Protein AF-A0A660W6C6-F1 (afdb_monomer_lite)

Sequence (72 aa):
MTDWLPGDPLAWFVLDAVKRIDLQPFYKRYRQDGIGNSAFNPSMMVGLLMYAYCTGERSSRRIEKYRILRRK

Radius of gyration: 14.62 Å; chains: 1; bounding box: 38×31×29 Å

Secondary structure (DSSP, 8-state):
---S----HHHHHHHHHHHTS--HHHHHHS-TT--SS-PPPHHHHHHHHHHHHHTT---HHHHHHHHHHT--

Structure (mmCIF, N/CA/C/O backbone):
data_AF-A0A660W6C6-F1
#
_entry.id   AF-A0A660W6C6-F1
#
loop_
_atom_site.group_PDB
_atom_site.id
_atom_site.type_symbol
_atom_site.label_atom_id
_atom_site.label_alt_id
_atom_site.label_comp_id
_atom_site.label_asym_id
_atom_site.label_entity_id
_atom_site.label_seq_id
_atom_site.pdbx_PDB_ins_code
_atom_site.Cartn_x
_atom_site.Cartn_y
_atom_site.Cartn_z
_atom_site.occupancy
_atom_site.B_iso_or_equiv
_atom_site.auth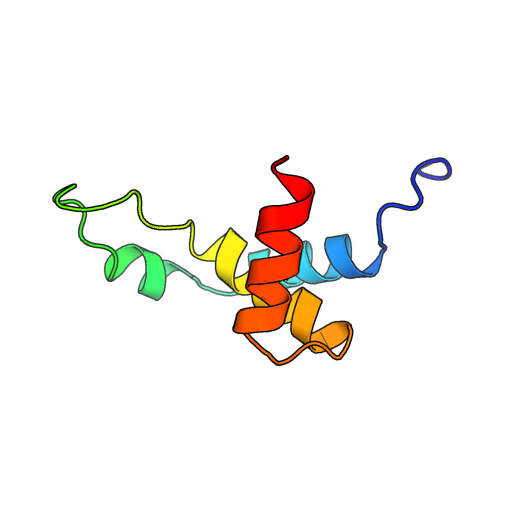_seq_id
_atom_site.auth_comp_id
_atom_site.auth_asym_id
_atom_site.auth_atom_id
_atom_site.pdbx_PDB_model_num
ATOM 1 N N . MET A 1 1 ? -12.624 -22.304 -1.827 1.00 49.78 1 MET A N 1
ATOM 2 C CA . MET A 1 1 ? -12.536 -22.878 -0.470 1.00 49.78 1 MET A CA 1
ATOM 3 C C . MET A 1 1 ? -11.283 -22.293 0.170 1.00 49.78 1 MET A C 1
ATOM 5 O O . MET A 1 1 ? -10.197 -22.822 -0.015 1.00 49.78 1 MET A O 1
ATOM 9 N N . THR A 1 2 ? -11.426 -21.126 0.800 1.00 52.28 2 THR A N 1
ATOM 10 C CA . THR A 1 2 ? -10.323 -20.334 1.383 1.00 52.28 2 THR A CA 1
ATOM 11 C C . THR A 1 2 ? -10.761 -19.857 2.768 1.00 52.28 2 THR A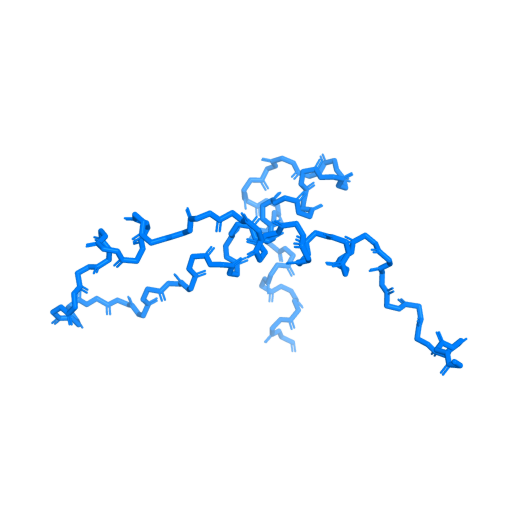 C 1
ATOM 13 O O . THR A 1 2 ? -10.736 -18.676 3.074 1.00 52.28 2 THR A O 1
ATOM 16 N N . ASP A 1 3 ? -11.276 -20.794 3.562 1.00 54.59 3 ASP A N 1
ATOM 17 C CA . ASP A 1 3 ? -12.067 -20.515 4.771 1.00 54.59 3 ASP A CA 1
ATOM 18 C C . ASP A 1 3 ? -11.248 -20.641 6.072 1.00 54.59 3 ASP A C 1
ATOM 20 O O . ASP A 1 3 ? -11.781 -20.567 7.170 1.00 54.59 3 ASP A O 1
ATOM 24 N N . TRP A 1 4 ? -9.935 -20.877 5.963 1.00 59.25 4 TRP A N 1
ATOM 25 C CA . TRP A 1 4 ? -9.083 -21.273 7.095 1.00 59.25 4 TRP A CA 1
ATOM 26 C C . TRP A 1 4 ? -7.959 -20.288 7.426 1.00 59.25 4 TRP A C 1
ATOM 28 O O . TRP A 1 4 ? -7.234 -20.486 8.399 1.00 59.25 4 TRP A O 1
ATOM 38 N N . LEU A 1 5 ? -7.811 -19.212 6.654 1.00 53.62 5 LEU A N 1
ATOM 39 C CA . LEU A 1 5 ? -6.875 -18.147 6.974 1.00 53.62 5 LEU A CA 1
ATOM 40 C C . LEU A 1 5 ? -7.703 -16.886 7.212 1.00 53.62 5 LEU A C 1
ATOM 42 O O . LEU A 1 5 ? -8.240 -16.352 6.240 1.00 53.62 5 LEU A O 1
ATOM 46 N N . PRO A 1 6 ? -7.777 -16.339 8.439 1.00 56.81 6 PRO A N 1
ATOM 47 C CA . PRO A 1 6 ? -8.167 -14.949 8.625 1.00 56.81 6 PRO A CA 1
ATOM 48 C C . PRO A 1 6 ? -7.003 -14.071 8.128 1.00 56.81 6 PRO A C 1
ATOM 50 O O . PRO A 1 6 ? -6.423 -13.277 8.862 1.00 56.81 6 PRO A O 1
ATOM 53 N N . GLY A 1 7 ? -6.571 -14.293 6.883 1.00 61.09 7 GLY A N 1
ATOM 54 C CA . GLY A 1 7 ? -5.674 -13.410 6.177 1.00 61.09 7 GLY A CA 1
ATOM 55 C C . GLY A 1 7 ? -6.486 -12.162 5.938 1.00 61.09 7 GLY A C 1
ATOM 56 O O . GLY A 1 7 ? -7.495 -12.234 5.244 1.00 61.09 7 GLY A O 1
ATOM 57 N N . ASP A 1 8 ? -6.083 -11.076 6.588 1.00 70.44 8 ASP A N 1
ATOM 58 C CA . ASP A 1 8 ? -6.811 -9.819 6.584 1.00 70.44 8 ASP A CA 1
ATOM 59 C C . ASP A 1 8 ? -7.319 -9.500 5.162 1.00 70.44 8 ASP A C 1
ATOM 61 O O . ASP A 1 8 ? -6.499 -9.245 4.268 1.00 70.44 8 ASP A O 1
ATOM 65 N N . PRO A 1 9 ? -8.645 -9.558 4.916 1.00 82.94 9 PRO A N 1
ATOM 66 C CA . PRO A 1 9 ? -9.213 -9.295 3.597 1.00 82.94 9 PRO A CA 1
ATOM 67 C C . PRO A 1 9 ? -8.783 -7.929 3.056 1.00 82.94 9 PRO A C 1
ATOM 69 O O . PRO A 1 9 ? -8.628 -7.755 1.845 1.00 82.94 9 PRO A O 1
ATOM 72 N N . LEU A 1 10 ? -8.514 -6.975 3.955 1.00 85.88 10 LEU A N 1
ATOM 73 C CA . LEU A 1 10 ? -7.998 -5.660 3.611 1.00 85.88 10 LEU A CA 1
ATOM 74 C C . LEU A 1 10 ? -6.577 -5.730 3.046 1.00 85.88 10 LEU A C 1
ATOM 76 O O . LEU A 1 10 ? -6.276 -5.026 2.086 1.00 85.88 10 LEU A O 1
ATOM 80 N N . ALA A 1 11 ? -5.701 -6.573 3.595 1.00 86.38 11 ALA A N 1
ATOM 81 C CA . ALA A 1 11 ? -4.336 -6.716 3.092 1.00 86.38 11 ALA A CA 1
ATOM 82 C C . ALA A 1 11 ? -4.330 -7.242 1.649 1.00 86.38 11 ALA A C 1
ATOM 84 O O . ALA A 1 11 ? -3.613 -6.707 0.803 1.00 86.38 11 ALA A O 1
ATOM 85 N N . TRP A 1 12 ? -5.174 -8.230 1.343 1.00 87.56 12 TRP A N 1
ATOM 86 C CA . TRP A 1 12 ? -5.332 -8.746 -0.020 1.00 87.56 12 TRP A CA 1
ATOM 87 C C . TRP A 1 12 ? -5.900 -7.697 -0.973 1.00 87.56 12 TRP A C 1
ATOM 89 O O . TRP A 1 12 ? -5.346 -7.486 -2.053 1.00 87.56 12 TRP A O 1
ATOM 99 N N . PHE A 1 13 ? -6.939 -6.980 -0.543 1.00 90.50 13 PHE A N 1
ATOM 100 C CA . PHE A 1 13 ? -7.515 -5.884 -1.317 1.00 90.50 13 PHE A CA 1
ATOM 101 C C . PHE A 1 13 ? -6.485 -4.786 -1.624 1.00 90.50 13 PHE A C 1
ATOM 103 O O . PHE A 1 13 ? -6.374 -4.337 -2.765 1.00 90.50 13 PHE A O 1
ATOM 110 N N . VAL A 1 14 ? -5.689 -4.384 -0.629 1.00 91.31 14 VAL A N 1
ATOM 111 C CA . VAL A 1 14 ? -4.624 -3.386 -0.798 1.00 91.31 14 VAL A CA 1
ATOM 112 C C . VAL A 1 14 ? -3.562 -3.888 -1.773 1.00 91.31 14 VAL A C 1
ATOM 114 O O . VAL A 1 14 ? -3.159 -3.139 -2.659 1.00 91.31 14 VAL A O 1
ATOM 117 N N . LEU A 1 15 ? -3.121 -5.144 -1.661 1.00 89.88 15 LEU A N 1
ATOM 118 C CA . LEU A 1 15 ? -2.139 -5.711 -2.590 1.00 89.88 15 LEU A CA 1
ATOM 119 C C . LEU A 1 15 ? -2.654 -5.714 -4.033 1.00 89.88 15 LEU A C 1
ATOM 121 O O . LEU A 1 15 ? -1.908 -5.358 -4.946 1.00 89.88 15 LEU A O 1
ATOM 125 N N . ASP A 1 16 ? -3.920 -6.062 -4.248 1.00 92.19 16 ASP A N 1
ATOM 126 C CA . ASP A 1 16 ? -4.522 -6.030 -5.582 1.00 92.19 16 ASP A CA 1
ATOM 127 C C . ASP A 1 16 ? -4.719 -4.606 -6.111 1.00 92.19 16 ASP A C 1
ATOM 129 O O . ASP A 1 16 ? -4.525 -4.370 -7.306 1.00 92.19 16 ASP A O 1
ATOM 133 N N . ALA A 1 17 ? -5.020 -3.637 -5.244 1.00 93.19 17 ALA A N 1
ATOM 134 C CA . ALA A 1 17 ? -5.043 -2.226 -5.619 1.00 93.19 17 ALA A CA 1
ATOM 135 C C . ALA A 1 17 ? -3.648 -1.735 -6.039 1.00 93.19 17 ALA A C 1
ATOM 137 O O . ALA A 1 17 ? -3.506 -1.109 -7.089 1.00 93.19 17 ALA A O 1
ATOM 138 N N . VAL A 1 18 ? -2.604 -2.073 -5.274 1.00 93.19 18 VAL A N 1
ATOM 139 C CA . VAL A 1 18 ? -1.215 -1.683 -5.571 1.00 93.19 18 VAL A CA 1
ATOM 140 C C . VAL A 1 18 ? -0.731 -2.265 -6.896 1.00 93.19 18 VAL A C 1
ATOM 142 O O . VAL A 1 18 ? -0.053 -1.562 -7.641 1.00 93.19 18 VAL A O 1
ATOM 145 N N . LYS A 1 19 ? -1.113 -3.502 -7.239 1.00 91.81 19 LYS A N 1
ATOM 146 C CA . LYS A 1 19 ? -0.782 -4.111 -8.544 1.00 91.81 19 LYS A CA 1
ATOM 147 C C . LYS A 1 19 ? -1.330 -3.325 -9.741 1.00 91.81 19 LYS A C 1
ATOM 149 O O . LYS A 1 19 ? -0.804 -3.471 -10.839 1.00 91.81 19 LYS A O 1
ATOM 154 N N . ARG A 1 20 ? -2.384 -2.522 -9.552 1.00 94.00 20 ARG A N 1
ATOM 155 C CA . ARG A 1 20 ? -3.003 -1.701 -10.608 1.00 94.00 20 ARG A CA 1
ATOM 156 C C . ARG A 1 20 ? -2.381 -0.306 -10.733 1.00 94.00 20 ARG A C 1
ATOM 158 O O . ARG A 1 20 ? -2.708 0.408 -11.674 1.00 94.00 20 ARG A O 1
ATOM 165 N N . ILE A 1 21 ? -1.516 0.096 -9.800 1.00 92.44 21 ILE A N 1
ATOM 166 C CA . ILE A 1 21 ? -0.842 1.399 -9.815 1.00 92.44 21 ILE A CA 1
ATOM 167 C C . ILE A 1 21 ? 0.445 1.279 -10.636 1.00 92.44 21 ILE A C 1
ATOM 169 O O . ILE A 1 21 ? 1.252 0.381 -10.396 1.00 92.44 21 ILE A O 1
ATOM 173 N N . ASP A 1 22 ? 0.672 2.204 -11.574 1.00 90.62 22 ASP A N 1
ATOM 174 C CA . ASP A 1 22 ? 1.956 2.277 -12.274 1.00 90.62 22 ASP A CA 1
ATOM 175 C C . ASP A 1 22 ? 3.060 2.760 -11.320 1.00 90.62 22 ASP A C 1
ATOM 177 O O . ASP A 1 22 ? 3.137 3.931 -10.943 1.00 90.62 22 ASP A O 1
ATOM 181 N N . LEU A 1 23 ? 3.923 1.827 -10.918 1.00 89.31 23 LEU A N 1
ATOM 182 C CA . LEU A 1 23 ? 5.060 2.088 -10.040 1.00 89.31 23 LEU A CA 1
ATOM 183 C C . LEU A 1 23 ? 6.377 2.278 -10.804 1.00 89.31 23 LEU A C 1
ATOM 185 O O . LEU A 1 23 ? 7.403 2.546 -10.170 1.00 89.31 23 LEU A O 1
ATOM 189 N N . GLN A 1 24 ? 6.380 2.178 -12.140 1.00 86.75 24 GLN A N 1
ATOM 190 C CA . GLN A 1 24 ? 7.580 2.365 -12.967 1.00 86.75 24 GLN A CA 1
ATOM 191 C C . GLN A 1 24 ? 8.344 3.664 -12.659 1.00 86.75 24 GLN A C 1
ATOM 193 O O . GLN A 1 24 ? 9.576 3.610 -12.600 1.00 86.75 24 GLN A O 1
ATOM 198 N N . PRO A 1 25 ? 7.693 4.814 -12.382 1.00 87.81 25 PRO A N 1
ATOM 199 C CA . PRO A 1 25 ? 8.409 6.036 -12.011 1.00 87.81 25 PRO A CA 1
ATOM 200 C C . PRO A 1 25 ? 9.255 5.898 -10.736 1.00 87.81 25 PRO A C 1
ATOM 202 O O . PRO A 1 25 ? 10.346 6.465 -10.659 1.00 87.81 25 PRO A O 1
ATOM 205 N N . PHE A 1 26 ? 8.798 5.115 -9.750 1.00 83.44 26 PHE A N 1
ATOM 206 C CA . PHE A 1 26 ? 9.556 4.861 -8.521 1.00 83.44 26 PHE A CA 1
ATOM 207 C C . PHE A 1 26 ? 10.770 3.975 -8.789 1.00 83.44 26 PHE A C 1
ATOM 209 O O . PHE A 1 26 ? 11.865 4.278 -8.317 1.00 83.44 26 PHE A O 1
ATOM 216 N N . TYR A 1 27 ? 10.598 2.919 -9.587 1.00 81.94 27 TYR A N 1
ATOM 217 C CA . TYR A 1 27 ? 11.702 2.037 -9.973 1.00 81.94 27 TYR A CA 1
ATOM 218 C C . TYR A 1 27 ? 12.761 2.769 -10.805 1.00 81.94 27 TYR A C 1
ATOM 220 O O . TYR A 1 27 ? 13.946 2.581 -10.560 1.00 81.94 27 TYR A O 1
ATOM 228 N N . LYS A 1 28 ? 12.357 3.658 -11.725 1.00 80.81 28 LYS A N 1
ATOM 229 C CA . LYS A 1 28 ? 13.284 4.469 -12.539 1.00 80.81 28 LYS A CA 1
ATOM 230 C C . LY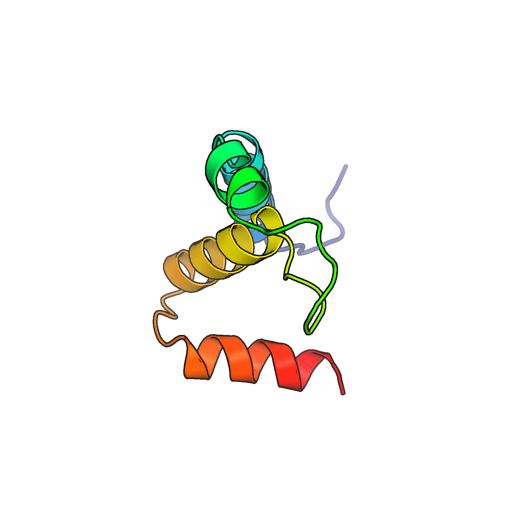S A 1 28 ? 14.100 5.468 -11.718 1.00 80.81 28 LYS A C 1
ATOM 232 O O . LYS A 1 28 ? 15.214 5.807 -12.102 1.00 80.81 28 LYS A O 1
ATOM 237 N N . ARG A 1 29 ? 13.547 5.973 -10.609 1.00 75.50 29 ARG A N 1
ATOM 238 C CA . ARG A 1 29 ? 14.246 6.916 -9.723 1.00 75.50 29 ARG A CA 1
ATOM 239 C C . ARG A 1 29 ? 15.197 6.221 -8.748 1.00 75.50 29 ARG A C 1
ATOM 241 O O . ARG A 1 29 ? 16.140 6.861 -8.281 1.00 75.50 29 ARG A O 1
ATOM 248 N N . TYR A 1 30 ? 14.981 4.937 -8.458 1.00 72.69 30 TYR A N 1
ATOM 249 C CA . TYR A 1 30 ? 15.967 4.129 -7.751 1.00 72.69 30 TYR A CA 1
ATOM 250 C C . TYR A 1 30 ? 17.178 3.892 -8.657 1.00 72.69 30 TYR A C 1
ATOM 252 O O . TYR A 1 30 ? 17.092 3.258 -9.704 1.00 72.69 30 TYR A O 1
ATOM 260 N N . ARG A 1 31 ? 18.318 4.457 -8.256 1.00 59.91 31 ARG A N 1
ATOM 261 C CA . ARG A 1 31 ? 19.582 4.347 -8.985 1.00 59.91 31 ARG A CA 1
ATOM 262 C C . ARG A 1 31 ? 20.054 2.888 -8.965 1.00 59.91 31 ARG A C 1
ATOM 264 O O . ARG A 1 31 ? 20.093 2.280 -7.898 1.00 59.91 31 ARG A O 1
ATOM 271 N N . GLN A 1 32 ? 20.413 2.339 -10.125 1.00 59.34 32 GLN A N 1
ATOM 272 C CA . GLN A 1 32 ? 20.915 0.962 -10.252 1.00 59.34 32 GLN A CA 1
ATOM 273 C C . GLN A 1 32 ? 22.352 0.792 -9.733 1.00 59.34 32 GLN A C 1
ATOM 275 O O . GLN A 1 32 ? 22.796 -0.335 -9.549 1.00 59.34 32 GLN A O 1
ATOM 280 N N . ASP A 1 33 ? 23.053 1.893 -9.447 1.00 63.53 33 ASP A N 1
ATOM 281 C CA . ASP A 1 33 ? 24.487 1.920 -9.124 1.00 63.53 33 ASP A CA 1
ATOM 282 C C . ASP A 1 33 ? 24.867 1.188 -7.820 1.00 63.53 33 ASP A C 1
ATOM 284 O O . ASP A 1 33 ? 26.047 1.072 -7.509 1.00 63.53 33 AS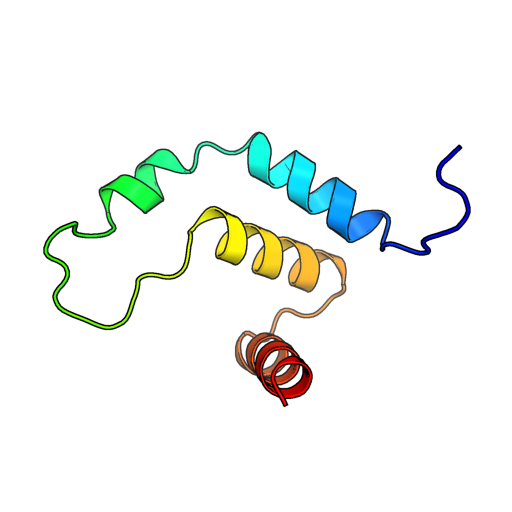P A O 1
ATOM 288 N N . GLY A 1 34 ? 23.901 0.702 -7.028 1.00 57.28 34 GLY A N 1
ATOM 289 C CA . GLY A 1 34 ? 24.161 -0.175 -5.875 1.00 57.28 34 GLY A CA 1
ATOM 290 C C . GLY A 1 34 ? 24.885 0.480 -4.690 1.00 57.28 34 GLY A C 1
ATOM 291 O O . GLY A 1 34 ? 25.205 -0.197 -3.717 1.00 57.28 34 GLY A O 1
ATOM 292 N N . ILE A 1 35 ? 25.131 1.792 -4.737 1.00 56.84 35 ILE A N 1
ATOM 293 C CA . ILE A 1 35 ? 25.804 2.535 -3.667 1.00 56.84 35 ILE A CA 1
ATOM 294 C C . ILE A 1 35 ? 24.770 2.922 -2.601 1.00 56.84 35 ILE A C 1
ATOM 296 O O . ILE A 1 35 ? 24.037 3.901 -2.747 1.00 56.84 35 ILE A O 1
ATOM 300 N N . GLY A 1 36 ? 24.703 2.138 -1.523 1.00 62.06 36 GLY A N 1
ATOM 301 C CA . GLY A 1 36 ? 23.842 2.382 -0.361 1.00 62.06 36 GLY A CA 1
ATOM 302 C C . GLY A 1 36 ? 23.098 1.132 0.113 1.00 62.06 36 GLY A C 1
ATOM 303 O O . GLY A 1 36 ? 23.224 0.053 -0.459 1.00 62.06 36 GLY A O 1
ATOM 304 N N . ASN A 1 37 ? 22.309 1.266 1.183 1.00 56.12 37 ASN A N 1
ATOM 305 C CA . ASN A 1 37 ? 21.440 0.181 1.646 1.00 56.12 37 ASN A CA 1
ATOM 306 C C . ASN A 1 37 ? 20.454 -0.237 0.545 1.00 56.12 37 ASN A C 1
ATOM 308 O O . ASN A 1 37 ? 19.972 0.618 -0.199 1.00 56.12 37 ASN A O 1
ATOM 312 N N . SER A 1 38 ? 20.123 -1.536 0.484 1.00 61.69 38 SER A N 1
ATOM 313 C CA . SER A 1 38 ? 19.131 -2.074 -0.458 1.00 61.69 38 SER A CA 1
ATOM 314 C C . SER A 1 38 ? 17.879 -1.201 -0.474 1.00 61.69 38 SER A C 1
ATOM 316 O O . SER A 1 38 ? 17.194 -1.057 0.542 1.00 61.69 38 SER A O 1
ATOM 318 N N . ALA A 1 39 ? 17.596 -0.610 -1.634 1.00 69.06 39 ALA A N 1
ATOM 319 C CA . ALA A 1 39 ? 16.371 0.127 -1.865 1.00 69.06 39 ALA A CA 1
ATOM 320 C C . ALA A 1 39 ? 15.175 -0.771 -1.528 1.00 69.06 39 ALA A C 1
ATOM 322 O O . ALA A 1 39 ? 15.050 -1.888 -2.030 1.00 69.06 39 ALA A O 1
ATOM 323 N N . PHE A 1 40 ? 14.293 -0.289 -0.658 1.00 75.12 40 PHE A N 1
ATOM 324 C CA . PHE A 1 40 ? 13.042 -0.982 -0.388 1.00 75.12 40 PHE A CA 1
ATOM 325 C C . PHE A 1 40 ? 12.222 -1.069 -1.675 1.00 75.12 40 PHE A C 1
ATOM 327 O O . PHE A 1 40 ? 12.127 -0.100 -2.425 1.00 75.12 40 PHE A O 1
ATOM 334 N N . ASN A 1 41 ? 11.596 -2.220 -1.909 1.00 83.00 41 ASN A N 1
ATOM 335 C CA . ASN A 1 41 ? 10.744 -2.410 -3.073 1.00 83.00 41 ASN A CA 1
ATOM 336 C C . ASN A 1 41 ? 9.563 -1.402 -3.038 1.00 83.00 41 ASN A C 1
ATOM 338 O O . ASN A 1 41 ? 8.788 -1.442 -2.076 1.00 83.00 41 ASN A O 1
ATOM 342 N N . PRO A 1 42 ? 9.395 -0.530 -4.059 1.00 88.19 42 PRO A N 1
ATOM 343 C CA . PRO A 1 42 ? 8.291 0.426 -4.151 1.00 88.19 42 PRO A CA 1
ATOM 344 C C . PRO A 1 42 ? 6.911 -0.181 -3.895 1.00 88.19 42 PRO A C 1
ATOM 346 O O . PRO A 1 42 ? 6.138 0.383 -3.128 1.00 88.19 42 PRO A O 1
ATOM 349 N N . SER A 1 43 ? 6.613 -1.350 -4.472 1.00 89.38 43 SER A N 1
ATOM 350 C CA . SER A 1 43 ? 5.322 -2.025 -4.286 1.00 89.38 43 SER A CA 1
ATOM 351 C C . SER A 1 43 ? 5.078 -2.389 -2.822 1.00 89.38 43 SER A C 1
ATOM 353 O O . SER A 1 43 ? 3.994 -2.143 -2.294 1.00 89.38 43 SER A O 1
ATOM 355 N N . MET A 1 44 ? 6.107 -2.883 -2.131 1.00 89.12 44 MET A N 1
ATOM 356 C CA . MET A 1 44 ? 6.008 -3.204 -0.707 1.00 89.12 44 MET A CA 1
ATOM 357 C C . MET A 1 44 ? 5.797 -1.942 0.139 1.00 89.12 44 MET A C 1
ATOM 359 O O . MET A 1 44 ? 4.982 -1.945 1.061 1.00 89.12 44 MET A O 1
ATOM 363 N N . MET A 1 45 ? 6.483 -0.847 -0.200 1.00 89.94 45 MET A N 1
ATOM 364 C CA . MET A 1 45 ? 6.357 0.410 0.536 1.00 89.94 45 MET A CA 1
ATOM 365 C C . MET A 1 45 ? 4.974 1.051 0.370 1.00 89.94 45 MET A C 1
ATOM 367 O O . MET A 1 45 ? 4.378 1.497 1.351 1.00 89.94 45 MET A O 1
ATOM 371 N N . VAL A 1 46 ? 4.450 1.071 -0.859 1.00 91.62 46 VAL A N 1
ATOM 372 C CA . VAL A 1 46 ? 3.116 1.610 -1.161 1.00 91.62 46 VAL A CA 1
ATOM 373 C C . VAL A 1 46 ? 2.030 0.750 -0.516 1.00 91.62 46 VAL A C 1
ATOM 375 O O . VAL A 1 46 ? 1.116 1.299 0.098 1.00 91.62 46 VAL A O 1
ATOM 378 N N . GLY A 1 47 ? 2.160 -0.580 -0.564 1.00 92.50 47 GLY A N 1
ATOM 379 C CA . GLY A 1 47 ? 1.231 -1.492 0.109 1.00 92.50 47 GLY A CA 1
ATOM 380 C C . GLY A 1 47 ? 1.194 -1.291 1.621 1.00 92.50 47 GLY A C 1
ATOM 381 O O . GLY A 1 47 ? 0.113 -1.191 2.199 1.00 92.50 47 GLY A O 1
ATOM 382 N N . LEU A 1 48 ? 2.357 -1.141 2.261 1.00 89.25 48 LEU A N 1
ATOM 383 C CA . LEU A 1 48 ? 2.435 -0.873 3.698 1.00 89.25 48 LEU A CA 1
ATOM 384 C C . LEU A 1 48 ? 1.770 0.459 4.072 1.00 89.25 48 LEU A C 1
ATOM 386 O O . LEU A 1 48 ? 1.021 0.518 5.047 1.00 89.25 48 LEU A O 1
ATOM 390 N N . LEU A 1 49 ? 2.027 1.517 3.297 1.00 89.62 49 LEU A N 1
ATOM 391 C CA . LEU A 1 49 ? 1.429 2.835 3.521 1.00 89.62 49 LEU A CA 1
ATOM 392 C C . LEU A 1 49 ? -0.090 2.805 3.354 1.00 89.62 49 LEU A C 1
ATOM 394 O O . LEU A 1 49 ? -0.800 3.295 4.230 1.00 89.62 49 LEU A O 1
ATOM 398 N N . MET A 1 50 ? -0.592 2.211 2.269 1.00 91.38 50 MET A N 1
ATOM 399 C CA . MET A 1 50 ? -2.032 2.091 2.028 1.00 91.38 50 MET A CA 1
ATOM 400 C C . MET A 1 50 ? -2.721 1.297 3.135 1.00 91.38 50 MET A C 1
ATOM 402 O O . MET A 1 50 ? -3.717 1.759 3.684 1.00 91.38 50 MET A O 1
ATOM 406 N N . TYR A 1 51 ? -2.160 0.151 3.518 1.00 90.25 51 TYR A N 1
ATOM 407 C CA . TYR A 1 51 ? -2.716 -0.677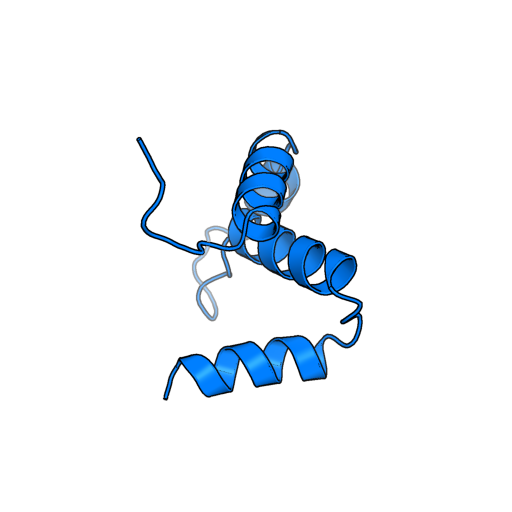 4.582 1.00 90.25 51 TYR A CA 1
ATOM 408 C C . TYR A 1 51 ? -2.756 0.062 5.929 1.00 90.25 51 TYR A C 1
ATOM 410 O O . TYR A 1 51 ? -3.790 0.085 6.600 1.00 90.25 51 TYR A O 1
ATOM 418 N N . ALA A 1 52 ? -1.666 0.737 6.307 1.00 88.94 52 ALA A N 1
ATOM 419 C CA . ALA A 1 52 ? -1.628 1.554 7.519 1.00 88.94 52 ALA A CA 1
ATOM 420 C C . ALA A 1 52 ? -2.665 2.690 7.468 1.00 88.94 52 ALA A C 1
ATOM 422 O O . ALA A 1 52 ? -3.382 2.950 8.431 1.00 88.94 52 ALA A O 1
ATOM 423 N N . TYR A 1 53 ? -2.821 3.320 6.305 1.00 89.06 53 TYR A N 1
ATOM 424 C CA . TYR A 1 53 ? -3.778 4.401 6.111 1.00 89.06 53 TYR A CA 1
ATOM 425 C C . TYR A 1 53 ? -5.234 3.932 6.212 1.00 89.06 53 TYR A C 1
ATOM 427 O O . TYR A 1 53 ? -6.052 4.652 6.795 1.00 89.06 53 TYR A O 1
ATOM 435 N N . CYS A 1 54 ? -5.547 2.746 5.687 1.00 89.00 54 CYS A N 1
ATOM 436 C CA . CYS A 1 54 ? -6.859 2.108 5.804 1.00 89.00 54 CYS A CA 1
ATOM 437 C C . CYS A 1 54 ? -7.171 1.663 7.241 1.00 89.00 54 CYS A C 1
ATOM 439 O O . CYS A 1 54 ? -8.328 1.678 7.641 1.00 89.00 54 CYS A O 1
ATOM 441 N N . THR A 1 55 ? -6.148 1.323 8.028 1.00 88.12 55 THR A N 1
ATOM 442 C CA . THR A 1 55 ? -6.281 0.917 9.440 1.00 88.12 55 THR A CA 1
ATOM 443 C C . THR A 1 55 ? -6.203 2.089 10.430 1.00 88.12 55 THR A C 1
ATOM 445 O O . THR A 1 55 ? -6.276 1.884 11.638 1.00 88.12 55 THR A O 1
ATOM 448 N N . GLY A 1 56 ? -6.089 3.330 9.937 1.00 88.88 56 GLY A N 1
ATOM 449 C CA . GLY A 1 56 ? -6.063 4.552 10.754 1.00 88.88 56 GLY A CA 1
ATOM 450 C C . GLY A 1 56 ? -4.673 4.966 11.255 1.00 88.88 56 GLY A C 1
ATOM 451 O O . GLY A 1 56 ? -4.521 6.022 11.868 1.00 88.88 56 GLY A O 1
ATOM 452 N N . GLU A 1 57 ? -3.631 4.199 10.944 1.00 88.62 57 GLU A N 1
ATOM 453 C CA . GLU A 1 57 ? -2.251 4.502 11.311 1.00 88.62 57 GLU A CA 1
ATOM 454 C C . GLU A 1 57 ? -1.572 5.386 10.258 1.00 88.62 57 GLU A C 1
ATOM 456 O O . GLU A 1 57 ? -1.142 4.934 9.199 1.00 88.62 57 GLU A O 1
ATOM 461 N N . ARG A 1 58 ? -1.445 6.684 10.557 1.00 83.94 58 ARG A N 1
ATOM 462 C CA . ARG A 1 58 ? -0.778 7.668 9.676 1.00 83.94 58 ARG A CA 1
ATOM 463 C C . ARG A 1 58 ? 0.642 8.030 10.116 1.00 83.94 58 ARG A C 1
ATOM 465 O O . ARG A 1 58 ? 1.372 8.693 9.386 1.00 83.94 58 ARG A O 1
ATOM 472 N N . SER A 1 59 ? 1.052 7.603 11.311 1.00 86.00 59 SER A N 1
ATOM 473 C CA . SER A 1 59 ? 2.380 7.908 11.844 1.00 86.00 59 SER A CA 1
ATOM 474 C C . SER A 1 59 ? 3.425 6.956 11.268 1.00 86.0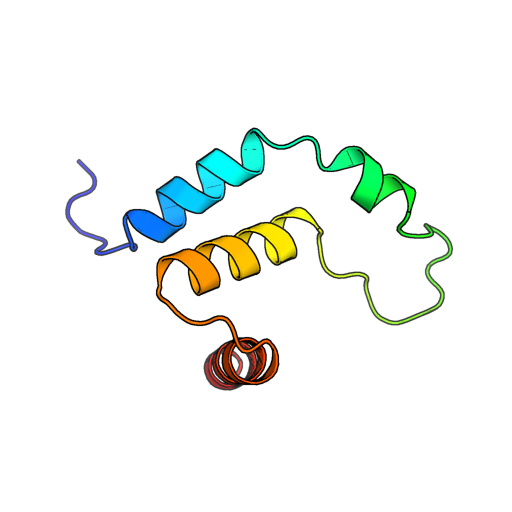0 59 SER A C 1
ATOM 476 O O . SER A 1 59 ? 3.472 5.782 11.636 1.00 86.00 59 SER A O 1
ATOM 478 N N . SER A 1 60 ? 4.319 7.478 10.425 1.00 80.25 60 SER A N 1
ATOM 479 C CA . SER A 1 60 ? 5.445 6.719 9.860 1.00 80.25 60 SER A CA 1
ATOM 480 C C . SER A 1 60 ? 6.292 6.031 10.937 1.00 80.25 60 SER A C 1
ATOM 482 O O . SER A 1 60 ? 6.667 4.873 10.778 1.00 80.25 60 SER A O 1
ATOM 484 N N . ARG A 1 61 ? 6.503 6.696 12.082 1.00 82.69 61 ARG A N 1
ATOM 485 C CA . ARG A 1 61 ? 7.231 6.144 13.239 1.00 82.69 61 ARG A CA 1
ATOM 486 C C . ARG A 1 61 ? 6.498 4.967 13.885 1.00 82.69 61 ARG A C 1
ATOM 488 O O . ARG A 1 61 ? 7.134 3.995 14.285 1.00 82.69 61 ARG A O 1
ATOM 495 N N . ARG A 1 62 ? 5.165 5.032 13.997 1.00 81.62 62 ARG A N 1
ATOM 496 C CA . ARG A 1 62 ? 4.366 3.918 14.539 1.00 81.62 62 ARG A CA 1
ATOM 497 C C . ARG A 1 62 ? 4.350 2.735 13.576 1.00 81.62 62 ARG A C 1
ATOM 499 O O . ARG A 1 62 ? 4.571 1.611 14.015 1.00 81.62 62 ARG A O 1
ATOM 506 N N . ILE A 1 63 ? 4.190 2.995 12.278 1.00 80.50 63 ILE A N 1
ATOM 507 C CA . ILE A 1 63 ? 4.268 1.979 11.215 1.00 80.50 63 ILE A CA 1
ATOM 508 C C . ILE A 1 63 ? 5.630 1.269 11.246 1.00 80.50 63 ILE A C 1
ATOM 510 O O . ILE A 1 63 ? 5.697 0.039 11.223 1.00 80.50 63 ILE A O 1
ATOM 514 N N . GLU A 1 64 ? 6.723 2.023 11.375 1.00 81.06 64 GLU A N 1
ATOM 515 C CA . GLU A 1 64 ? 8.066 1.453 11.493 1.00 81.06 64 GLU A CA 1
ATOM 516 C C . GLU A 1 64 ? 8.243 0.619 12.772 1.00 81.06 64 GLU A C 1
ATOM 518 O O . GLU A 1 64 ? 8.835 -0.462 12.726 1.00 81.06 64 GLU A O 1
ATOM 523 N N . LYS A 1 65 ? 7.666 1.051 13.899 1.00 76.12 65 LYS A N 1
ATOM 524 C CA . LYS A 1 65 ? 7.685 0.283 15.152 1.00 76.12 65 LYS A CA 1
ATOM 525 C C . LYS A 1 65 ? 6.974 -1.069 15.009 1.00 76.12 65 LYS A C 1
ATOM 527 O O . LYS A 1 65 ? 7.511 -2.076 15.470 1.00 76.12 65 LYS A O 1
ATOM 532 N N . TYR A 1 66 ? 5.826 -1.123 14.324 1.00 66.25 66 TYR A N 1
ATOM 533 C CA . TYR A 1 66 ? 5.143 -2.390 14.012 1.00 66.25 66 TYR A CA 1
ATOM 534 C C . TYR A 1 66 ? 5.999 -3.305 13.125 1.00 66.25 66 TYR A C 1
ATOM 536 O O . TYR A 1 66 ? 6.024 -4.519 13.334 1.00 66.25 66 TYR A O 1
ATOM 544 N N . ARG A 1 67 ? 6.746 -2.729 12.173 1.00 68.12 67 ARG A N 1
ATOM 545 C CA . ARG A 1 67 ? 7.673 -3.477 11.310 1.00 68.12 67 ARG A CA 1
ATOM 546 C C . ARG A 1 67 ? 8.838 -4.089 12.092 1.00 68.12 67 ARG A C 1
ATOM 548 O O . ARG A 1 67 ? 9.218 -5.223 11.817 1.00 68.12 67 ARG A O 1
ATOM 555 N N . ILE A 1 68 ? 9.413 -3.353 13.044 1.00 60.94 68 ILE A N 1
ATOM 556 C CA . ILE A 1 68 ? 10.563 -3.815 13.842 1.00 60.94 68 ILE A CA 1
ATOM 557 C C . ILE A 1 68 ? 10.145 -4.912 14.832 1.00 60.94 68 ILE A C 1
ATOM 559 O O . ILE A 1 68 ? 10.878 -5.882 15.006 1.00 60.94 68 ILE A O 1
ATOM 563 N N . LEU A 1 69 ? 8.956 -4.802 15.431 1.00 55.06 69 LEU A N 1
ATOM 564 C CA . LEU A 1 69 ? 8.459 -5.770 16.417 1.00 55.06 69 LEU A CA 1
ATOM 565 C C . LEU A 1 69 ? 8.097 -7.141 15.826 1.00 55.06 69 LEU A C 1
ATOM 567 O O . LEU A 1 69 ? 8.110 -8.114 16.562 1.00 55.06 69 LEU A O 1
ATOM 571 N N . ARG A 1 70 ? 7.803 -7.239 14.521 1.00 54.44 70 ARG A N 1
ATOM 572 C CA . ARG A 1 70 ? 7.559 -8.526 13.833 1.00 54.44 70 ARG A CA 1
ATOM 573 C C . ARG A 1 70 ? 8.821 -9.188 13.255 1.00 54.44 70 ARG A C 1
ATOM 575 O O . ARG A 1 70 ? 8.717 -10.251 12.654 1.00 54.44 70 ARG A O 1
ATOM 582 N N . ARG A 1 71 ? 9.992 -8.546 13.366 1.00 50.66 71 ARG A N 1
ATOM 583 C CA . ARG A 1 71 ? 11.295 -9.071 12.902 1.00 50.66 71 ARG A CA 1
ATOM 584 C C . ARG A 1 71 ? 12.186 -9.608 14.033 1.00 50.66 71 ARG A C 1
ATOM 586 O O . ARG A 1 71 ? 13.278 -10.081 13.731 1.00 50.66 71 ARG A O 1
ATOM 593 N N . LYS A 1 72 ? 11.745 -9.511 15.289 1.00 39.91 72 LYS A N 1
ATOM 594 C CA . LYS A 1 72 ? 12.315 -10.215 16.448 1.00 39.91 72 LYS A CA 1
ATOM 595 C C . LYS A 1 72 ? 11.430 -11.401 16.787 1.00 39.91 72 LYS A C 1
ATOM 597 O O . LYS A 1 72 ? 12.004 -12.404 17.249 1.00 39.91 72 LYS A O 1
#

pLDDT: mean 77.27, std 14.58, range [39.91, 94.0]

Foldseek 3Di:
DPPPDPPPPLLVVLLVVLVPDPCVVVVVPPDPPPPDDPDDDPSVVSSLCVSCVVVVNNDPVVSVVVVVVVVD